Protein AF-A0A7S2M3T9-F1 (afdb_monomer)

Foldseek 3Di:
DLVVLVVLLVQLVDPDLVSNVVSLVVLLVCLVVDPPCVVSLLVSLLSLLVQLVPPDPSSLVSSLSSLLSSCVRPVVSNLVNLVVQCPPPDPSSVVSSVVSVVSD

Nearest PDB structures (foldseek):
  6l4o-assembly1_A  TM=7.349E-01  e=3.959E-02  Homo sapiens
  5dn7-assembly1_A  TM=7.135E-01  e=2.391E-01  Mus musculus
  4qmi-assembly2_B  TM=6.252E-01  e=9.227E-02  Homo sapiens
  2of3-assembly1_A  TM=6.158E-01  e=1.741E-01  Caenorhabditis elegans
  7pe7-assembly1_A  TM=6.455E-01  e=1.444E+00  Homo sapiens

Organism: NCBI:txid1333877

Radius of gyration: 12.57 Å; Cα contacts (8 Å, |Δi|>4): 119; chains: 1; bounding box: 29×21×35 Å

Structure (mmCIF, N/CA/C/O backbone):
data_AF-A0A7S2M3T9-F1
#
_entry.id   AF-A0A7S2M3T9-F1
#
loop_
_atom_site.group_PDB
_atom_site.id
_atom_site.type_symbol
_atom_site.label_atom_id
_atom_site.label_alt_id
_atom_site.label_comp_id
_atom_site.label_asym_id
_atom_site.label_entity_id
_atom_site.label_seq_id
_atom_site.pdbx_PDB_ins_code
_atom_site.Cartn_x
_atom_site.Cartn_y
_atom_site.Cartn_z
_atom_site.occupancy
_atom_site.B_iso_or_equiv
_atom_site.auth_seq_id
_atom_site.auth_comp_id
_atom_site.auth_asym_id
_atom_site.auth_atom_id
_atom_site.pdbx_PDB_model_num
ATOM 1 N N . HIS A 1 1 ? -1.078 -2.756 20.050 1.00 52.94 1 HIS A N 1
ATOM 2 C CA . HIS A 1 1 ? -0.481 -1.929 18.992 1.00 52.94 1 HIS A CA 1
ATOM 3 C C . HIS A 1 1 ? -0.200 -2.803 17.761 1.00 52.94 1 HIS A C 1
ATOM 5 O O . HIS A 1 1 ? -1.032 -2.774 16.863 1.00 52.94 1 HIS A O 1
ATOM 11 N N . SER A 1 2 ? 0.733 -3.765 17.799 1.00 59.44 2 SER A N 1
ATOM 12 C CA . SER A 1 2 ? 0.948 -4.740 16.695 1.00 59.44 2 SER A CA 1
ATOM 13 C C . SER A 1 2 ? -0.300 -5.487 16.160 1.00 59.44 2 SER A C 1
ATOM 15 O O . SER A 1 2 ? -0.490 -5.569 14.948 1.00 59.44 2 SER A O 1
ATOM 17 N N . ALA A 1 3 ? -1.201 -5.973 17.026 1.00 68.56 3 ALA A N 1
ATOM 18 C CA . ALA A 1 3 ? -2.421 -6.664 16.578 1.00 68.56 3 ALA A CA 1
ATOM 19 C C . ALA A 1 3 ? -3.402 -5.747 15.817 1.00 68.56 3 ALA A C 1
ATOM 21 O O . ALA A 1 3 ? -4.108 -6.200 14.920 1.00 68.56 3 ALA A O 1
ATOM 22 N N . SER A 1 4 ? -3.433 -4.455 16.156 1.00 75.69 4 SER A N 1
ATOM 23 C CA . SER A 1 4 ? -4.328 -3.478 15.530 1.00 75.69 4 SER A CA 1
ATOM 24 C C . SER A 1 4 ? -3.885 -3.172 14.103 1.00 75.69 4 SER A C 1
ATOM 26 O O . SER A 1 4 ? -4.707 -3.196 13.195 1.00 75.69 4 SER A O 1
ATOM 28 N N . VAL A 1 5 ? -2.582 -2.960 13.893 1.00 77.25 5 VAL A N 1
ATOM 29 C CA . VAL A 1 5 ? -2.022 -2.719 12.557 1.00 77.25 5 VAL A CA 1
ATOM 30 C C . VAL A 1 5 ? -2.233 -3.929 11.653 1.00 77.25 5 VAL A C 1
ATOM 32 O O . VAL A 1 5 ? -2.674 -3.755 10.526 1.00 77.25 5 VAL A O 1
ATOM 35 N N . SER A 1 6 ? -2.028 -5.147 12.164 1.00 80.25 6 SER A N 1
ATOM 36 C CA . SER A 1 6 ? -2.246 -6.377 11.390 1.00 80.25 6 SER A CA 1
ATOM 37 C C . SER A 1 6 ? -3.700 -6.551 10.927 1.00 80.25 6 SER A C 1
ATOM 39 O O . SER A 1 6 ? -3.936 -6.904 9.771 1.00 80.25 6 SER A O 1
ATOM 41 N N . LEU A 1 7 ? -4.679 -6.261 11.793 1.00 84.19 7 LEU A N 1
ATOM 42 C CA . LEU A 1 7 ? -6.099 -6.299 11.423 1.00 84.19 7 LEU A CA 1
ATOM 43 C C . LEU A 1 7 ? -6.449 -5.229 10.386 1.00 84.19 7 LEU A C 1
ATOM 45 O O . LEU A 1 7 ? -7.203 -5.496 9.454 1.00 84.19 7 LEU A O 1
ATOM 49 N N . ILE A 1 8 ? -5.886 -4.030 10.531 1.00 86.25 8 ILE A N 1
ATOM 50 C CA . ILE A 1 8 ? -6.114 -2.940 9.584 1.00 86.25 8 ILE A CA 1
ATOM 51 C C . ILE A 1 8 ? -5.504 -3.280 8.221 1.00 86.25 8 ILE A C 1
ATOM 53 O O . ILE A 1 8 ? -6.175 -3.115 7.208 1.00 86.25 8 ILE A O 1
ATOM 57 N N . THR A 1 9 ? -4.281 -3.815 8.177 1.00 84.62 9 THR A N 1
ATOM 58 C CA . THR A 1 9 ? -3.655 -4.231 6.915 1.00 84.62 9 THR A CA 1
ATOM 59 C C . THR A 1 9 ? -4.415 -5.367 6.239 1.00 84.62 9 THR A C 1
ATOM 61 O O . THR A 1 9 ? -4.545 -5.345 5.022 1.00 84.62 9 THR A O 1
ATOM 64 N N . ALA A 1 10 ? -4.987 -6.307 7.002 1.00 88.06 10 ALA A N 1
ATOM 65 C CA . ALA A 1 10 ? -5.844 -7.354 6.439 1.00 88.06 10 ALA A CA 1
ATOM 66 C C . ALA A 1 10 ? -7.111 -6.772 5.784 1.00 88.06 10 ALA A C 1
ATOM 68 O O . ALA A 1 10 ? -7.559 -7.257 4.750 1.00 88.06 10 ALA A O 1
ATOM 69 N N . GLY A 1 11 ? -7.652 -5.682 6.339 1.00 90.25 11 GLY A N 1
ATOM 70 C CA . GLY A 1 11 ? -8.784 -4.968 5.749 1.00 90.25 11 GLY A CA 1
ATOM 71 C C . GLY A 1 11 ? -8.489 -4.334 4.385 1.00 90.25 11 GLY A C 1
ATOM 72 O O . GLY A 1 11 ? -9.429 -4.049 3.651 1.00 90.25 11 GLY A O 1
ATOM 73 N N . LEU A 1 12 ? -7.219 -4.132 4.008 1.00 88.62 12 LEU A N 1
ATOM 74 C CA . LEU A 1 12 ? -6.843 -3.595 2.690 1.00 88.62 12 LEU A CA 1
ATOM 75 C C . LEU A 1 12 ? -7.018 -4.614 1.554 1.00 88.62 12 LEU A C 1
ATOM 77 O O . LEU A 1 12 ? -7.123 -4.212 0.397 1.00 88.62 12 LEU A O 1
ATOM 81 N N . GLU A 1 13 ? -7.077 -5.904 1.880 1.00 89.31 13 GLU A N 1
ATOM 82 C CA . GLU A 1 13 ? -7.326 -7.004 0.938 1.00 89.31 13 GLU A CA 1
ATOM 83 C C . GLU A 1 13 ? -8.780 -7.495 0.986 1.00 89.31 13 GLU A C 1
ATOM 85 O O . GLU A 1 13 ? -9.143 -8.440 0.287 1.00 89.31 13 GLU A O 1
ATOM 90 N N . ASP A 1 14 ? -9.631 -6.866 1.803 1.00 91.56 14 ASP A N 1
ATOM 91 C CA . ASP A 1 14 ? -11.024 -7.278 1.943 1.00 91.56 14 ASP A CA 1
ATOM 92 C C . ASP A 1 14 ? -11.767 -7.142 0.599 1.00 91.56 14 ASP A C 1
ATOM 94 O O . ASP A 1 14 ? -11.585 -6.139 -0.108 1.00 91.56 14 ASP A O 1
ATOM 98 N N . PRO A 1 15 ? -12.615 -8.115 0.213 1.00 87.0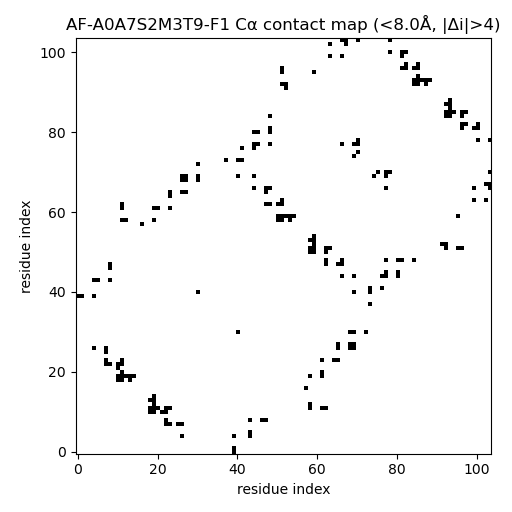6 15 PRO A N 1
ATOM 99 C CA . PRO A 1 15 ? -13.393 -8.028 -1.021 1.00 87.06 15 PRO A CA 1
ATOM 100 C C . PRO A 1 15 ? -14.320 -6.801 -1.054 1.00 87.06 15 PRO A C 1
ATOM 102 O O . PRO A 1 15 ? -14.575 -6.248 -2.132 1.00 87.06 15 PRO A O 1
ATOM 105 N N . ASP A 1 16 ? -14.791 -6.324 0.100 1.00 90.50 16 ASP A N 1
ATOM 106 C CA . ASP A 1 16 ? -15.620 -5.130 0.209 1.00 90.50 16 ASP A CA 1
ATOM 107 C C . ASP A 1 16 ? -14.772 -3.846 0.125 1.00 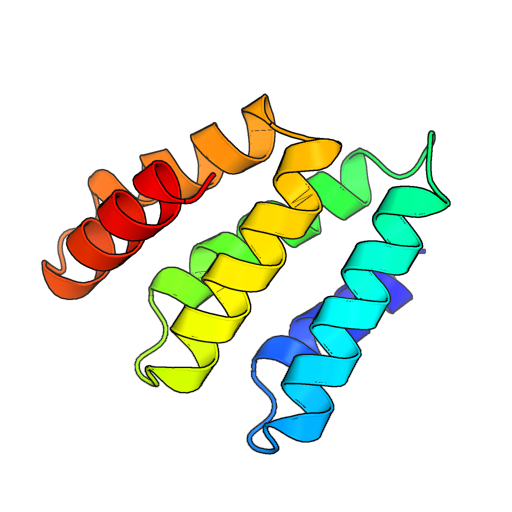90.50 16 ASP A C 1
ATOM 109 O O . ASP A 1 16 ? -13.931 -3.531 0.970 1.00 90.50 16 ASP A O 1
ATOM 113 N N . ALA A 1 17 ? -15.044 -3.036 -0.901 1.00 86.31 17 ALA A N 1
ATOM 114 C CA . ALA A 1 17 ? -14.372 -1.758 -1.119 1.00 86.31 17 ALA A CA 1
ATOM 115 C C . ALA A 1 17 ? -14.563 -0.754 0.033 1.00 86.31 17 ALA A C 1
ATOM 117 O O . ALA A 1 17 ? -13.710 0.118 0.234 1.00 86.31 17 ALA A O 1
ATOM 118 N N . LEU A 1 18 ? -15.665 -0.848 0.783 1.00 90.62 18 LEU A N 1
ATOM 119 C CA . LEU A 1 18 ? -15.904 -0.028 1.969 1.00 90.62 18 LEU A CA 1
ATOM 120 C C . LEU A 1 18 ? -14.991 -0.441 3.121 1.00 90.62 18 LEU A C 1
ATOM 122 O O . LEU A 1 18 ? -14.469 0.440 3.804 1.00 90.62 18 LEU A O 1
ATOM 126 N N . VAL A 1 19 ? -14.749 -1.743 3.300 1.00 92.62 19 VAL A N 1
ATOM 127 C CA . VAL A 1 19 ? -13.812 -2.249 4.314 1.00 92.62 19 VAL A CA 1
ATOM 128 C C . VAL A 1 19 ? -12.392 -1.813 3.972 1.00 92.62 19 VAL A C 1
ATOM 130 O O . VAL A 1 19 ? -11.713 -1.242 4.828 1.00 92.62 19 VAL A O 1
ATOM 133 N N . ARG A 1 20 ? -11.992 -1.926 2.698 1.00 89.75 20 ARG A N 1
ATOM 134 C CA . ARG A 1 20 ? -10.699 -1.403 2.228 1.00 89.75 20 ARG A CA 1
ATOM 135 C C . ARG A 1 20 ? -10.535 0.085 2.514 1.00 89.75 20 ARG A C 1
ATOM 137 O O . ARG A 1 20 ? -9.520 0.508 3.060 1.00 89.75 20 ARG A O 1
ATOM 144 N N . ARG A 1 21 ? -11.549 0.898 2.204 1.00 86.44 21 ARG A N 1
ATOM 145 C CA . ARG A 1 21 ? -11.532 2.339 2.515 1.00 86.44 21 ARG A CA 1
ATOM 146 C C . ARG A 1 21 ? -11.443 2.618 4.014 1.00 86.44 21 ARG A C 1
ATOM 148 O O . ARG A 1 21 ? -10.688 3.503 4.411 1.00 86.44 21 ARG A O 1
ATOM 155 N N . ALA A 1 22 ? -12.189 1.881 4.833 1.00 90.69 22 ALA A N 1
ATOM 156 C CA . ALA A 1 22 ? -12.143 2.029 6.284 1.00 90.69 22 ALA A CA 1
ATOM 157 C C . ALA A 1 22 ? -10.747 1.704 6.837 1.00 90.69 22 ALA A C 1
ATOM 159 O O . ALA A 1 22 ? -10.252 2.430 7.700 1.00 90.69 22 ALA A O 1
ATOM 160 N N . ALA A 1 23 ? -10.082 0.681 6.292 1.00 90.69 23 ALA A N 1
ATOM 161 C CA . ALA A 1 23 ? -8.705 0.348 6.634 1.00 90.69 23 ALA A CA 1
ATOM 162 C C . ALA A 1 23 ? -7.727 1.490 6.297 1.00 90.69 23 ALA A C 1
ATOM 164 O O . ALA A 1 23 ? -6.942 1.882 7.159 1.00 90.69 23 ALA A O 1
ATOM 165 N N . VAL A 1 24 ? -7.830 2.105 5.109 1.00 88.38 24 VAL A N 1
ATOM 166 C CA . VAL A 1 24 ? -7.017 3.288 4.738 1.00 88.38 24 VAL A CA 1
ATOM 167 C C . VAL A 1 24 ? -7.202 4.421 5.748 1.00 88.38 24 VAL A C 1
ATOM 169 O O . VAL A 1 24 ? -6.228 4.996 6.235 1.00 88.38 24 VAL A O 1
ATOM 172 N N . THR A 1 25 ? -8.454 4.741 6.094 1.00 88.56 25 THR A N 1
ATOM 173 C CA . THR A 1 25 ? -8.760 5.796 7.073 1.00 88.56 25 THR A CA 1
ATOM 174 C C . THR A 1 25 ? -8.188 5.471 8.454 1.00 88.56 25 THR A C 1
ATOM 176 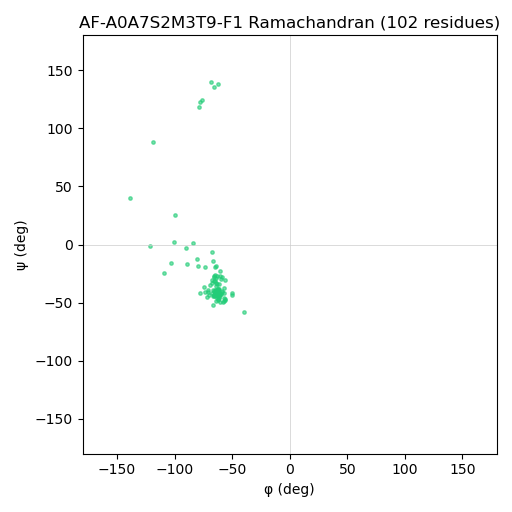O O . THR A 1 25 ? -7.650 6.357 9.116 1.00 88.56 25 THR A O 1
ATOM 179 N N . ALA A 1 26 ? -8.249 4.208 8.883 1.00 88.81 26 ALA A N 1
ATOM 180 C CA . ALA A 1 26 ? -7.666 3.782 10.151 1.00 88.81 26 ALA A CA 1
ATOM 181 C C . ALA A 1 26 ? -6.134 3.943 10.169 1.00 88.81 26 ALA A C 1
ATOM 183 O O . ALA A 1 26 ? -5.596 4.422 11.167 1.00 88.81 26 ALA A O 1
ATOM 184 N N . ILE A 1 27 ? -5.439 3.625 9.068 1.00 85.38 27 ILE A N 1
ATOM 185 C CA . ILE A 1 27 ? -3.990 3.872 8.933 1.00 85.38 27 ILE A CA 1
ATOM 186 C C . ILE A 1 27 ? -3.687 5.370 9.012 1.00 85.38 27 ILE A C 1
ATOM 188 O O . ILE A 1 27 ? -2.805 5.768 9.768 1.00 85.38 27 ILE A O 1
ATOM 192 N N . ALA A 1 28 ? -4.429 6.210 8.287 1.00 83.56 28 ALA A N 1
ATOM 193 C CA . ALA A 1 28 ? -4.221 7.659 8.307 1.00 83.56 28 ALA A CA 1
ATOM 194 C C . ALA A 1 28 ? -4.380 8.255 9.720 1.00 83.56 28 ALA A C 1
ATOM 196 O O . ALA A 1 28 ? -3.568 9.079 10.143 1.00 83.56 28 ALA A O 1
ATOM 197 N N . ASN A 1 29 ? -5.377 7.791 10.478 1.00 84.88 29 ASN A N 1
ATOM 198 C CA . ASN A 1 29 ? -5.577 8.211 11.866 1.00 84.88 29 ASN A CA 1
ATOM 199 C C . ASN A 1 29 ? -4.427 7.751 12.772 1.00 84.88 29 ASN A C 1
ATOM 201 O O . ASN A 1 29 ? -3.917 8.544 13.561 1.00 84.88 29 ASN A O 1
ATOM 205 N N . LEU A 1 30 ? -3.966 6.504 12.620 1.00 80.69 30 LEU A N 1
ATOM 206 C CA . LEU A 1 30 ? -2.819 5.994 13.377 1.00 80.69 30 LEU A CA 1
ATOM 207 C C . LEU A 1 30 ? -1.557 6.818 13.120 1.00 80.69 30 LEU A C 1
ATOM 209 O O . LEU A 1 30 ? -0.842 7.137 14.067 1.00 80.69 30 LEU A O 1
ATOM 213 N N . VAL A 1 31 ? -1.303 7.189 11.864 1.00 76.25 31 VAL A N 1
ATOM 214 C CA . VAL A 1 31 ? -0.173 8.048 11.484 1.00 76.25 31 VAL A CA 1
ATOM 215 C C . VAL A 1 31 ? -0.274 9.423 12.152 1.00 76.25 31 VAL A C 1
ATOM 217 O O . VAL A 1 31 ? 0.720 9.917 12.680 1.00 76.25 31 VAL A O 1
ATOM 220 N N . GLY A 1 32 ? -1.470 10.021 12.181 1.00 71.12 32 GLY A N 1
ATOM 221 C CA . GLY A 1 32 ? -1.707 11.325 12.808 1.00 71.12 32 GLY A CA 1
ATOM 222 C C . GLY A 1 32 ? -1.562 11.329 14.335 1.00 71.12 32 GLY A C 1
ATOM 223 O O . GLY A 1 32 ? -1.159 12.340 14.907 1.00 71.12 32 GLY A O 1
ATOM 224 N N . GLU A 1 33 ? -1.858 10.210 15.000 1.00 70.31 33 GLU A N 1
ATOM 225 C CA . GLU A 1 33 ? -1.809 10.101 16.466 1.00 70.31 33 GLU A CA 1
ATOM 226 C C . GLU A 1 33 ? -0.434 9.672 17.014 1.00 70.31 33 GLU A C 1
ATOM 228 O O . GLU A 1 33 ? -0.152 9.854 18.201 1.00 70.31 33 GLU A O 1
ATOM 233 N N . SER A 1 34 ? 0.450 9.116 16.179 1.00 57.06 34 SER A N 1
ATOM 234 C CA . SER A 1 34 ? 1.544 8.271 16.673 1.00 57.06 34 SER A CA 1
ATOM 235 C C . SER A 1 34 ? 2.946 8.793 16.367 1.00 57.06 34 SER A C 1
ATOM 237 O O . SER A 1 34 ? 3.613 8.328 15.448 1.00 57.06 34 SER A O 1
ATOM 239 N N . GLY A 1 35 ? 3.488 9.635 17.250 1.00 58.28 35 GLY A N 1
ATOM 240 C CA . GLY A 1 35 ? 4.931 9.932 17.281 1.00 58.28 35 GLY A CA 1
ATOM 241 C C . GLY A 1 35 ? 5.827 8.749 17.714 1.00 58.28 35 GLY A C 1
ATOM 242 O O . GLY A 1 35 ? 7.049 8.863 17.668 1.00 58.28 35 GLY A O 1
ATOM 243 N N . GLY A 1 36 ? 5.246 7.617 18.147 1.00 60.44 36 GLY A N 1
ATOM 244 C CA . GLY A 1 36 ? 5.961 6.482 18.757 1.00 60.44 36 GLY A CA 1
ATOM 245 C C . GLY A 1 36 ? 5.824 5.119 18.060 1.00 60.44 36 GLY A C 1
ATOM 246 O O . GLY A 1 36 ? 6.442 4.161 18.515 1.00 60.44 36 GLY A O 1
ATOM 247 N N . LEU A 1 37 ? 5.057 4.999 16.969 1.00 70.50 37 LEU A N 1
ATOM 248 C CA . LEU A 1 37 ? 4.769 3.707 16.313 1.00 70.50 37 LEU A CA 1
ATOM 249 C C . LEU A 1 37 ? 5.631 3.427 15.068 1.00 70.50 37 LEU A C 1
ATOM 251 O O . LEU A 1 37 ? 5.232 2.652 14.204 1.00 70.50 37 LEU A O 1
ATOM 255 N N . ARG A 1 38 ? 6.835 4.009 14.972 1.00 74.56 38 ARG A N 1
ATOM 256 C CA . ARG A 1 38 ? 7.719 3.883 13.791 1.00 74.56 38 ARG A CA 1
ATOM 257 C C . ARG A 1 38 ? 7.935 2.434 13.337 1.00 74.56 38 ARG A C 1
ATOM 259 O O . ARG A 1 38 ? 7.907 2.157 12.146 1.00 74.56 38 ARG A O 1
ATOM 266 N N . GLN A 1 39 ? 8.120 1.504 14.274 1.00 76.19 39 GLN A N 1
ATOM 267 C CA . GLN A 1 39 ? 8.303 0.084 13.947 1.00 76.19 39 GLN A CA 1
ATOM 268 C C . GLN A 1 39 ? 7.045 -0.555 13.347 1.00 76.19 39 GLN A C 1
ATOM 270 O O . GLN A 1 39 ? 7.140 -1.350 12.416 1.00 76.19 39 GLN A O 1
ATOM 275 N N . GLU A 1 40 ? 5.867 -0.200 13.857 1.00 78.19 40 GLU A N 1
ATOM 276 C CA . GLU A 1 40 ? 4.600 -0.749 13.369 1.00 78.19 40 GLU A CA 1
ATOM 277 C C . GLU A 1 40 ? 4.221 -0.144 12.015 1.00 78.19 40 GLU A C 1
ATOM 279 O O . GLU A 1 40 ? 3.737 -0.855 11.139 1.00 78.19 40 GLU A O 1
ATOM 284 N N . LEU A 1 41 ? 4.516 1.142 11.812 1.00 79.19 41 LEU A N 1
ATOM 285 C CA . LEU A 1 41 ? 4.326 1.835 10.538 1.00 79.19 41 LEU A CA 1
ATOM 286 C C . LEU A 1 41 ? 5.308 1.352 9.466 1.00 79.19 41 LEU A C 1
ATOM 288 O O . LEU A 1 41 ? 4.921 1.217 8.308 1.00 79.19 41 LEU A O 1
ATOM 292 N N . SER A 1 42 ? 6.542 1.007 9.843 1.00 83.19 42 SER A N 1
ATOM 293 C CA . SER A 1 42 ? 7.496 0.361 8.936 1.00 83.19 42 SER A CA 1
ATOM 294 C C . SER A 1 42 ? 6.994 -1.018 8.492 1.00 83.19 42 SER A C 1
ATOM 296 O O . SER A 1 42 ? 6.991 -1.310 7.298 1.00 83.19 42 SER A O 1
ATOM 298 N N . ALA A 1 43 ? 6.477 -1.834 9.419 1.00 83.75 43 ALA A N 1
ATOM 299 C CA . ALA A 1 43 ? 5.870 -3.118 9.068 1.00 83.75 43 ALA A CA 1
ATOM 300 C C . ALA A 1 43 ? 4.627 -2.946 8.176 1.00 83.75 43 ALA A C 1
ATOM 302 O O . ALA A 1 43 ? 4.478 -3.662 7.188 1.00 83.75 43 ALA A O 1
ATOM 303 N N . ALA A 1 44 ? 3.763 -1.973 8.484 1.00 85.31 44 ALA A N 1
ATOM 304 C CA . ALA A 1 44 ? 2.608 -1.648 7.650 1.00 85.31 44 ALA A CA 1
ATOM 305 C C . ALA A 1 44 ? 3.034 -1.221 6.240 1.00 85.31 44 ALA A C 1
ATOM 307 O O . ALA A 1 44 ? 2.457 -1.687 5.266 1.00 85.31 44 ALA A O 1
ATOM 308 N N . THR A 1 45 ? 4.070 -0.388 6.125 1.00 90.44 45 THR A N 1
ATOM 309 C CA . THR A 1 45 ? 4.605 0.089 4.843 1.00 90.44 45 THR A CA 1
ATOM 310 C C . THR A 1 45 ? 5.017 -1.065 3.936 1.00 90.44 45 THR A C 1
ATOM 312 O O . THR A 1 45 ? 4.625 -1.079 2.773 1.00 90.44 45 THR A O 1
ATOM 315 N N . GLU A 1 46 ? 5.740 -2.060 4.454 1.00 90.50 46 GLU A N 1
ATOM 316 C CA . GLU A 1 46 ? 6.133 -3.229 3.654 1.00 90.50 46 GLU A CA 1
ATOM 317 C C . GLU A 1 46 ? 4.931 -4.066 3.209 1.00 90.50 46 GLU A C 1
ATOM 319 O O . GLU A 1 46 ? 4.862 -4.469 2.046 1.00 90.50 46 GLU A O 1
ATOM 324 N N . VAL A 1 47 ? 3.956 -4.286 4.100 1.00 89.75 47 VAL A N 1
ATOM 325 C CA . VAL A 1 47 ? 2.725 -5.016 3.754 1.00 89.75 47 VAL A CA 1
ATOM 326 C C . VAL A 1 47 ? 1.970 -4.285 2.646 1.00 89.75 47 VAL A C 1
ATOM 328 O O . VAL A 1 47 ? 1.642 -4.883 1.625 1.00 89.75 47 VAL A O 1
ATOM 331 N N . VAL A 1 48 ? 1.759 -2.977 2.803 1.00 91.38 48 VAL A N 1
ATOM 332 C CA . VAL A 1 48 ? 1.056 -2.144 1.821 1.00 91.38 48 VAL A CA 1
ATOM 333 C C . VAL A 1 48 ? 1.832 -2.069 0.500 1.00 91.38 48 VAL A C 1
ATOM 335 O O . VAL A 1 48 ? 1.230 -2.148 -0.566 1.00 91.38 48 VAL A O 1
ATOM 338 N N . ALA A 1 49 ? 3.162 -1.970 0.531 1.00 92.25 49 ALA A N 1
ATOM 339 C CA . ALA A 1 49 ? 3.982 -2.004 -0.679 1.00 92.25 49 ALA A CA 1
ATOM 340 C C . ALA A 1 49 ? 3.900 -3.361 -1.399 1.00 92.25 49 ALA A C 1
ATOM 342 O O . ALA A 1 49 ? 3.981 -3.407 -2.626 1.00 92.25 49 ALA A O 1
ATOM 343 N N . GLY A 1 50 ? 3.705 -4.463 -0.666 1.00 91.00 50 GLY A N 1
ATOM 344 C CA . GLY A 1 50 ? 3.403 -5.779 -1.237 1.00 91.00 50 GLY A CA 1
ATOM 345 C C . GLY A 1 50 ? 2.065 -5.819 -1.984 1.00 91.00 50 GLY A C 1
ATOM 346 O O . GLY A 1 50 ? 1.959 -6.461 -3.024 1.00 91.00 50 GLY A O 1
ATOM 347 N N . LEU A 1 51 ? 1.066 -5.049 -1.541 1.00 91.12 51 LEU A N 1
ATOM 348 C CA . LEU A 1 51 ? -0.238 -4.966 -2.214 1.00 91.12 51 LEU A CA 1
ATOM 349 C C . LEU A 1 51 ? -0.175 -4.312 -3.602 1.00 91.12 51 LEU A C 1
ATOM 351 O O . LEU A 1 51 ? -1.111 -4.458 -4.387 1.00 91.12 51 LEU A O 1
ATOM 355 N N . LEU A 1 52 ? 0.929 -3.641 -3.955 1.00 91.44 52 LEU A N 1
ATOM 356 C CA . LEU A 1 52 ? 1.176 -3.176 -5.327 1.00 91.44 52 LEU A CA 1
ATOM 357 C C . LEU A 1 52 ? 1.328 -4.339 -6.321 1.00 91.44 52 LEU A C 1
ATOM 359 O O . LEU A 1 52 ? 1.154 -4.139 -7.525 1.00 91.44 52 LEU A O 1
ATOM 363 N N . GLU A 1 53 ? 1.623 -5.538 -5.818 1.00 92.06 53 GLU A N 1
ATOM 364 C CA . GLU A 1 53 ? 1.732 -6.784 -6.582 1.00 92.06 53 GLU A CA 1
ATOM 365 C C . GLU A 1 53 ? 0.398 -7.539 -6.681 1.00 92.06 53 GLU A C 1
ATOM 367 O O . GLU A 1 53 ? 0.306 -8.565 -7.352 1.00 92.06 53 GLU A O 1
ATOM 372 N N . HIS A 1 54 ? -0.661 -7.041 -6.034 1.00 90.94 54 HIS A N 1
ATOM 373 C CA . HIS A 1 54 ? -1.939 -7.737 -5.982 1.00 90.94 54 HIS A CA 1
ATOM 374 C C . HIS A 1 54 ? -2.624 -7.781 -7.361 1.00 90.94 54 HIS A C 1
ATOM 376 O O . HIS A 1 54 ? -2.655 -6.797 -8.109 1.00 90.94 54 HIS A O 1
ATOM 382 N N . ALA A 1 55 ? -3.234 -8.922 -7.693 1.00 87.94 55 ALA A N 1
ATOM 383 C CA . ALA A 1 55 ? -3.880 -9.132 -8.991 1.00 87.94 55 ALA A CA 1
ATOM 384 C C . ALA A 1 55 ? -5.048 -8.153 -9.226 1.00 87.94 55 ALA A C 1
ATOM 386 O O . ALA A 1 55 ? -5.239 -7.628 -10.329 1.00 87.94 55 ALA A O 1
ATOM 387 N N . GLU A 1 56 ? -5.817 -7.864 -8.175 1.00 88.56 56 GLU A N 1
ATOM 388 C CA . GLU A 1 56 ? -6.938 -6.929 -8.245 1.00 88.56 56 GLU A CA 1
ATOM 389 C C . GLU A 1 56 ? -6.487 -5.464 -8.269 1.00 88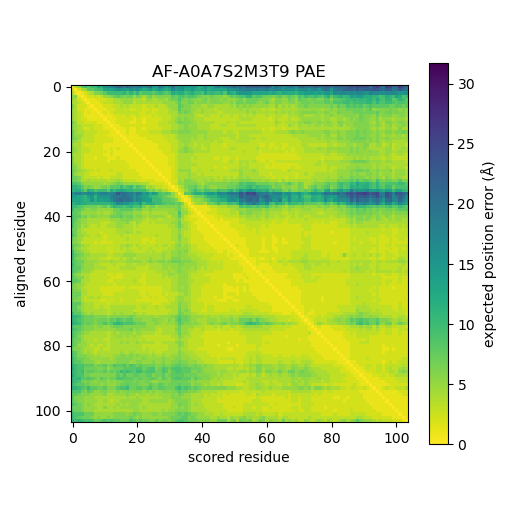.56 56 GLU A C 1
ATOM 391 O O . GLU A 1 56 ? -5.823 -4.978 -7.355 1.00 88.56 56 GLU A O 1
ATOM 396 N N . VAL A 1 57 ? -6.926 -4.728 -9.296 1.00 87.50 57 VAL A N 1
ATOM 397 C CA . VAL A 1 57 ? -6.667 -3.283 -9.450 1.00 87.50 57 VAL A CA 1
ATOM 398 C C . VAL A 1 57 ? -7.165 -2.494 -8.237 1.00 87.50 57 VAL A C 1
ATOM 400 O O . VAL A 1 57 ? -6.453 -1.633 -7.740 1.00 87.50 57 VAL A O 1
ATOM 403 N N . GLY A 1 58 ? -8.349 -2.825 -7.708 1.00 88.25 58 GLY A N 1
ATOM 404 C CA . GLY A 1 58 ? -8.931 -2.101 -6.576 1.00 88.25 58 GLY A CA 1
ATOM 405 C C . GLY A 1 58 ? -8.132 -2.226 -5.275 1.00 88.25 58 GLY A C 1
ATOM 406 O O . GLY A 1 58 ? -8.203 -1.324 -4.443 1.00 88.25 58 GLY A O 1
ATOM 407 N N . VAL A 1 59 ? -7.370 -3.310 -5.101 1.00 89.50 59 VAL A N 1
ATOM 408 C CA . VAL A 1 59 ? -6.438 -3.474 -3.974 1.00 89.50 59 VAL A CA 1
ATOM 409 C C . VAL A 1 59 ? -5.170 -2.658 -4.224 1.00 89.50 59 VAL A C 1
ATOM 411 O O . VAL A 1 59 ? -4.724 -1.940 -3.332 1.00 89.50 59 VAL A O 1
ATOM 414 N N . ARG A 1 60 ? -4.647 -2.662 -5.459 1.00 90.69 60 ARG A N 1
ATOM 415 C CA . ARG A 1 60 ? -3.496 -1.826 -5.846 1.00 90.69 60 ARG A CA 1
ATOM 416 C C . ARG A 1 60 ? -3.773 -0.330 -5.681 1.00 90.69 60 ARG A C 1
ATOM 418 O O . ARG A 1 60 ? -2.929 0.382 -5.149 1.00 90.69 60 ARG A O 1
ATOM 425 N N . ASP A 1 61 ? -4.954 0.144 -6.069 1.00 90.00 61 ASP A N 1
ATOM 426 C CA . ASP A 1 61 ? -5.341 1.556 -5.917 1.00 90.00 61 ASP A CA 1
ATOM 427 C C . ASP A 1 61 ? -5.405 1.968 -4.439 1.00 90.00 61 ASP A C 1
ATOM 429 O O . ASP A 1 61 ? -4.921 3.031 -4.046 1.00 90.00 61 ASP A O 1
ATOM 433 N N . VAL A 1 62 ? -5.971 1.098 -3.599 1.00 91.19 62 VAL A N 1
ATOM 434 C CA . VAL A 1 62 ? -6.022 1.286 -2.144 1.00 91.19 62 VAL A CA 1
ATOM 435 C C . VAL A 1 62 ? -4.617 1.277 -1.539 1.00 91.19 62 VAL A C 1
ATOM 437 O O . VAL A 1 62 ? -4.330 2.085 -0.652 1.00 91.19 62 VAL A O 1
ATOM 440 N N . ALA A 1 63 ? -3.728 0.416 -2.032 1.00 91.62 63 ALA A N 1
ATOM 441 C CA . ALA A 1 63 ? -2.338 0.364 -1.603 1.00 91.62 63 ALA A CA 1
ATOM 442 C C . ALA A 1 63 ? -1.606 1.676 -1.905 1.00 91.62 63 ALA A C 1
ATOM 444 O O . ALA A 1 63 ? -0.995 2.251 -1.006 1.00 91.62 63 ALA A O 1
ATOM 445 N N . VAL A 1 64 ? -1.740 2.204 -3.126 1.00 92.25 64 VAL A N 1
ATOM 446 C CA . VAL A 1 64 ? -1.171 3.508 -3.507 1.00 92.25 64 VAL A CA 1
ATOM 447 C C . VAL A 1 64 ? -1.701 4.618 -2.601 1.00 92.25 64 VAL A C 1
ATOM 449 O O . VAL A 1 64 ? -0.908 5.355 -2.020 1.00 92.25 64 VAL A O 1
ATOM 452 N N . ALA A 1 65 ? -3.021 4.692 -2.398 1.00 91.38 65 ALA A N 1
ATOM 453 C CA . ALA A 1 65 ? -3.623 5.694 -1.516 1.00 91.38 65 ALA A CA 1
ATOM 454 C C . ALA A 1 65 ? -3.094 5.598 -0.072 1.00 91.38 65 ALA A C 1
ATOM 456 O O . ALA A 1 65 ? -2.819 6.614 0.567 1.00 91.38 65 ALA A O 1
ATOM 457 N N . THR A 1 66 ? -2.913 4.376 0.430 1.00 90.88 66 THR A N 1
ATOM 458 C CA . THR A 1 66 ? -2.372 4.131 1.773 1.00 90.88 66 THR A CA 1
ATOM 459 C C . THR A 1 66 ? -0.907 4.556 1.879 1.00 90.88 66 THR A C 1
ATOM 461 O O . THR A 1 66 ? -0.527 5.181 2.870 1.00 90.88 66 THR A O 1
ATOM 464 N N . LEU A 1 67 ? -0.086 4.268 0.864 1.00 91.81 67 LEU A N 1
ATOM 465 C CA . LEU A 1 67 ? 1.321 4.684 0.825 1.00 91.81 67 LEU A CA 1
ATOM 466 C C . LEU A 1 67 ? 1.447 6.210 0.819 1.00 91.81 67 LEU A C 1
ATOM 468 O O . LEU A 1 67 ? 2.286 6.734 1.547 1.00 91.81 67 LEU A O 1
ATOM 472 N N . THR A 1 68 ? 0.579 6.929 0.100 1.00 90.69 68 THR A N 1
ATOM 473 C CA . THR A 1 68 ? 0.536 8.402 0.143 1.00 90.69 68 THR A CA 1
ATOM 474 C C . THR A 1 68 ? 0.212 8.924 1.546 1.00 90.69 68 THR A C 1
ATOM 476 O O . THR A 1 68 ? 0.808 9.903 1.990 1.00 90.69 68 THR A O 1
ATOM 479 N N . CYS A 1 69 ? -0.678 8.262 2.297 1.00 87.75 69 CYS A N 1
ATOM 480 C CA . CYS A 1 69 ? -0.926 8.621 3.700 1.00 87.75 69 CYS A CA 1
ATOM 481 C C . CYS A 1 69 ? 0.299 8.366 4.593 1.00 87.75 69 CYS A C 1
ATOM 483 O O . CYS A 1 69 ? 0.630 9.200 5.434 1.00 87.75 69 CYS A O 1
ATOM 485 N N . LEU A 1 70 ? 0.973 7.227 4.414 1.00 86.38 70 LEU A N 1
ATOM 486 C CA . LEU A 1 70 ? 2.162 6.857 5.190 1.00 86.38 70 LEU A CA 1
ATOM 487 C C . LEU A 1 70 ? 3.362 7.765 4.883 1.00 86.38 70 LEU A C 1
ATOM 489 O O . LEU A 1 70 ? 4.151 8.064 5.781 1.00 86.38 70 LEU A O 1
ATOM 493 N N . PHE A 1 71 ? 3.477 8.244 3.643 1.00 88.19 71 PHE A N 1
ATOM 494 C CA . PHE A 1 71 ? 4.571 9.097 3.175 1.00 88.19 71 PHE A CA 1
ATOM 495 C C . PHE A 1 71 ? 4.721 10.376 3.999 1.00 88.19 71 PHE A C 1
ATOM 497 O O . PHE A 1 71 ? 5.838 10.764 4.329 1.00 88.19 71 PHE A O 1
ATOM 504 N N . VAL A 1 72 ? 3.599 10.969 4.425 1.00 82.38 72 VAL A N 1
ATOM 505 C CA . VAL A 1 72 ? 3.574 12.194 5.243 1.00 82.38 72 VAL A CA 1
ATOM 506 C C . VAL A 1 72 ? 4.373 12.045 6.545 1.00 82.38 72 VAL A C 1
ATOM 508 O O . VAL A 1 72 ? 4.931 13.024 7.037 1.00 82.38 72 VAL A O 1
ATOM 511 N N . ALA A 1 73 ? 4.454 10.834 7.103 1.00 80.06 73 ALA A N 1
ATOM 512 C CA . ALA A 1 73 ? 5.181 10.570 8.345 1.00 80.06 73 ALA A CA 1
ATOM 513 C C . ALA A 1 73 ? 6.474 9.757 8.158 1.00 80.06 73 ALA A C 1
ATOM 515 O O . ALA A 1 73 ? 7.376 9.849 8.995 1.00 80.06 73 ALA A O 1
ATOM 516 N N . HIS A 1 74 ? 6.573 8.964 7.087 1.00 82.00 74 HIS A N 1
ATOM 517 C CA . HIS A 1 74 ? 7.605 7.937 6.904 1.00 82.00 74 HIS A CA 1
ATOM 518 C C . HIS A 1 74 ? 8.170 7.889 5.472 1.00 82.00 74 HIS A C 1
ATOM 520 O O . HIS A 1 74 ? 8.443 6.813 4.945 1.00 82.00 74 HIS A O 1
ATOM 526 N N . GLU A 1 75 ? 8.388 9.054 4.850 1.00 88.25 75 GLU A N 1
ATOM 527 C CA . GLU A 1 75 ? 8.884 9.209 3.468 1.00 88.25 75 GLU A CA 1
ATOM 528 C C . GLU A 1 75 ? 9.986 8.209 3.080 1.00 88.25 75 GLU A C 1
ATOM 530 O O . GLU A 1 75 ? 9.812 7.437 2.141 1.00 88.25 75 GLU A O 1
ATOM 535 N N . ALA A 1 76 ? 11.107 8.177 3.809 1.00 89.56 76 ALA A N 1
ATOM 536 C CA . ALA A 1 76 ? 12.261 7.363 3.422 1.00 89.56 76 ALA A CA 1
ATOM 537 C C . ALA A 1 76 ? 11.951 5.855 3.387 1.00 89.56 76 ALA A C 1
ATOM 539 O O . ALA A 1 76 ? 12.432 5.141 2.508 1.00 89.56 76 ALA A O 1
ATOM 540 N N . GLU A 1 77 ? 11.143 5.375 4.334 1.00 89.56 77 GLU A N 1
ATOM 541 C CA . GLU A 1 77 ? 10.749 3.967 4.435 1.00 89.56 77 GLU A CA 1
ATOM 542 C C . GLU A 1 77 ? 9.736 3.615 3.332 1.00 89.56 77 GLU A C 1
ATOM 544 O O . GLU A 1 77 ? 9.878 2.584 2.675 1.00 89.56 77 GLU A O 1
ATOM 549 N N . VAL A 1 78 ? 8.780 4.509 3.052 1.00 91.75 78 VAL A N 1
ATOM 550 C CA . VAL A 1 78 ? 7.797 4.344 1.967 1.00 91.75 78 VAL A CA 1
ATOM 551 C C . VAL A 1 78 ? 8.479 4.324 0.601 1.00 91.75 78 VAL A C 1
ATOM 553 O O . VAL A 1 78 ? 8.249 3.409 -0.190 1.00 91.75 78 VAL A O 1
ATOM 556 N N . VAL A 1 79 ? 9.365 5.283 0.323 1.00 93.69 79 VAL A N 1
ATOM 557 C CA . VAL A 1 79 ? 10.093 5.346 -0.953 1.00 93.69 79 VAL A CA 1
ATOM 558 C C . VAL A 1 79 ? 10.961 4.107 -1.141 1.00 93.69 79 VAL A C 1
ATOM 560 O O . VAL A 1 79 ? 10.963 3.540 -2.231 1.00 93.69 79 VAL A O 1
ATOM 563 N N . ALA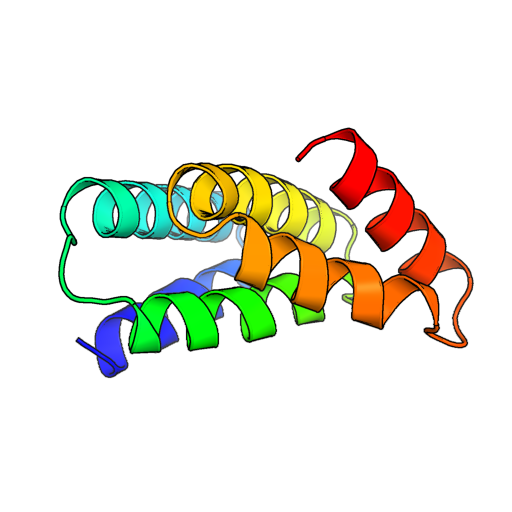 A 1 80 ? 11.662 3.648 -0.100 1.00 93.38 80 ALA A N 1
ATOM 564 C CA . ALA A 1 80 ? 12.485 2.443 -0.181 1.00 93.38 80 ALA A CA 1
ATOM 565 C C . ALA A 1 80 ? 11.650 1.192 -0.504 1.00 93.38 80 ALA A C 1
ATOM 567 O O . ALA A 1 80 ? 12.014 0.434 -1.409 1.00 93.38 80 ALA A O 1
ATOM 568 N N . ALA A 1 81 ? 10.516 1.009 0.178 1.00 92.75 81 ALA A N 1
ATOM 569 C CA . ALA A 1 81 ? 9.634 -0.137 -0.030 1.00 92.75 81 ALA A CA 1
ATOM 570 C C . ALA A 1 81 ? 9.049 -0.160 -1.454 1.00 92.75 81 ALA A C 1
ATOM 572 O O . ALA A 1 81 ? 9.064 -1.195 -2.123 1.00 92.75 81 ALA A O 1
ATOM 573 N N . VAL A 1 82 ? 8.594 0.992 -1.963 1.00 93.81 82 VAL A N 1
ATOM 574 C CA . VAL A 1 82 ? 8.054 1.093 -3.330 1.00 93.81 82 VAL A CA 1
ATOM 575 C C . VAL A 1 82 ? 9.162 0.967 -4.379 1.00 93.81 82 VAL A C 1
ATOM 577 O O . VAL A 1 82 ? 8.989 0.264 -5.376 1.00 93.81 82 VAL A O 1
ATOM 580 N N . ALA A 1 83 ? 10.330 1.575 -4.156 1.00 93.38 83 ALA A N 1
ATOM 581 C CA . ALA A 1 83 ? 11.471 1.465 -5.063 1.00 93.38 83 ALA A CA 1
ATOM 582 C C . ALA A 1 83 ? 11.963 0.017 -5.200 1.00 93.38 83 ALA A C 1
ATOM 584 O O . ALA A 1 83 ? 12.343 -0.395 -6.298 1.00 93.38 83 ALA A O 1
ATOM 585 N N . ALA A 1 84 ? 11.887 -0.791 -4.137 1.00 92.88 84 ALA A N 1
ATOM 586 C CA . ALA A 1 84 ? 12.213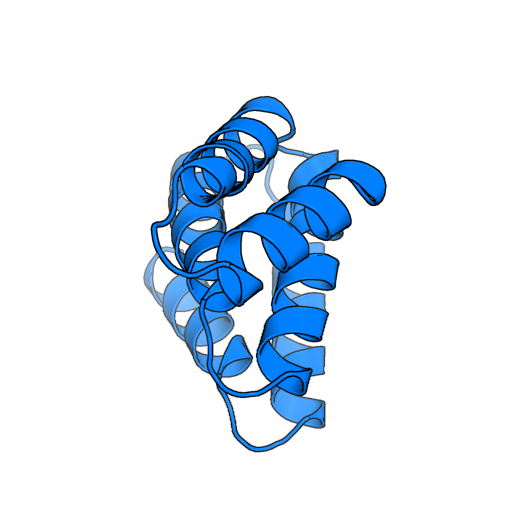 -2.215 -4.202 1.00 92.88 84 ALA A CA 1
ATOM 587 C C . ALA A 1 84 ? 11.339 -2.979 -5.218 1.00 92.88 84 ALA A C 1
ATOM 589 O O . ALA A 1 84 ? 11.798 -3.955 -5.814 1.00 92.88 84 ALA A O 1
ATOM 590 N N . ARG A 1 85 ? 10.106 -2.518 -5.471 1.00 92.25 85 ARG A N 1
ATOM 591 C CA . ARG A 1 85 ? 9.182 -3.113 -6.453 1.00 92.25 85 ARG A CA 1
ATOM 592 C C . ARG A 1 85 ? 9.469 -2.699 -7.899 1.00 92.25 85 ARG A C 1
ATOM 594 O O . ARG A 1 85 ? 8.974 -3.340 -8.823 1.00 92.25 85 ARG A O 1
ATOM 601 N N . LEU A 1 86 ? 10.317 -1.694 -8.134 1.00 91.62 86 LEU A N 1
ATOM 602 C CA . LEU A 1 86 ? 10.767 -1.345 -9.490 1.00 91.62 86 LEU A CA 1
ATOM 603 C C . LEU A 1 86 ? 11.627 -2.444 -10.125 1.00 91.62 86 LEU A C 1
ATOM 605 O O . LEU A 1 86 ? 11.648 -2.578 -11.346 1.00 91.62 86 LEU A O 1
ATOM 609 N N . ALA A 1 87 ? 12.320 -3.237 -9.305 1.00 90.25 87 ALA A N 1
ATOM 610 C CA . ALA A 1 87 ? 13.117 -4.375 -9.755 1.00 90.25 87 ALA A CA 1
ATOM 611 C C . ALA A 1 87 ? 12.288 -5.663 -9.940 1.00 90.25 87 ALA A C 1
ATOM 613 O O . ALA A 1 87 ? 12.852 -6.705 -10.277 1.00 90.25 87 ALA A O 1
ATOM 614 N N . HIS A 1 88 ? 10.969 -5.618 -9.711 1.00 89.25 88 HIS A N 1
ATOM 615 C CA . HIS A 1 88 ? 10.113 -6.797 -9.801 1.00 89.25 88 HIS A CA 1
ATOM 616 C C . HIS A 1 88 ? 10.047 -7.324 -11.253 1.00 89.25 88 HIS A C 1
ATOM 618 O O . HIS A 1 88 ? 9.892 -6.529 -12.189 1.00 89.25 88 HIS A O 1
ATOM 624 N N . PRO A 1 89 ? 10.150 -8.653 -11.476 1.00 88.81 89 PRO A N 1
ATOM 625 C CA . PRO A 1 89 ? 10.206 -9.234 -12.820 1.00 88.81 89 PRO A CA 1
ATOM 626 C C . PRO A 1 89 ? 8.914 -9.038 -13.620 1.00 88.81 89 PRO A C 1
ATOM 628 O O . PRO A 1 89 ? 8.946 -9.002 -14.850 1.00 88.81 89 PRO A O 1
ATOM 631 N N . GLU A 1 90 ? 7.774 -8.910 -12.943 1.00 89.25 90 GLU A N 1
ATOM 632 C CA . GLU A 1 90 ? 6.492 -8.682 -13.601 1.00 89.25 90 GLU A CA 1
ATOM 633 C C . GLU A 1 90 ? 6.327 -7.214 -14.042 1.00 89.25 90 GLU A C 1
ATOM 635 O O . GLU A 1 90 ? 6.324 -6.314 -13.196 1.00 89.25 90 GLU A O 1
ATOM 640 N N . PRO A 1 91 ? 6.095 -6.939 -15.345 1.00 87.62 91 PRO A N 1
ATOM 641 C CA . PRO A 1 91 ? 5.987 -5.569 -15.843 1.00 87.62 91 PRO A CA 1
ATOM 642 C C . PRO A 1 91 ? 4.814 -4.770 -15.276 1.00 87.62 91 PRO A C 1
ATOM 644 O O . PRO A 1 91 ? 4.852 -3.543 -15.244 1.00 87.62 91 PRO A O 1
ATOM 647 N N . ALA A 1 92 ? 3.735 -5.444 -14.872 1.00 87.25 92 ALA A N 1
ATOM 648 C CA . ALA A 1 92 ? 2.602 -4.776 -14.241 1.00 87.25 92 ALA A CA 1
ATOM 649 C C . ALA A 1 92 ? 3.005 -4.166 -12.890 1.00 87.25 92 ALA A C 1
ATOM 651 O O . ALA A 1 92 ? 2.667 -3.013 -12.627 1.00 87.25 92 ALA A O 1
ATOM 652 N N . VAL A 1 93 ? 3.794 -4.900 -12.102 1.00 87.50 93 VAL A N 1
ATOM 653 C CA . VAL A 1 93 ? 4.242 -4.490 -10.768 1.00 87.50 93 VAL A CA 1
ATOM 654 C C . VAL A 1 93 ? 5.174 -3.290 -10.833 1.00 87.50 93 VAL A C 1
ATOM 656 O O . VAL A 1 93 ? 4.889 -2.280 -10.192 1.00 87.50 93 VAL A O 1
ATOM 659 N N . HIS A 1 94 ? 6.235 -3.324 -11.652 1.00 90.19 94 HIS A N 1
ATOM 660 C CA . HIS A 1 94 ? 7.139 -2.169 -11.717 1.00 90.19 94 HIS A CA 1
ATOM 661 C C . HIS A 1 94 ? 6.442 -0.916 -12.269 1.00 90.19 94 HIS A C 1
ATOM 663 O O . HIS A 1 94 ? 6.811 0.196 -11.901 1.00 90.19 94 HIS A O 1
ATOM 669 N N . ARG A 1 95 ? 5.414 -1.063 -13.128 1.00 90.50 95 ARG A N 1
ATOM 670 C CA . ARG A 1 95 ? 4.626 0.077 -13.628 1.00 90.50 95 AR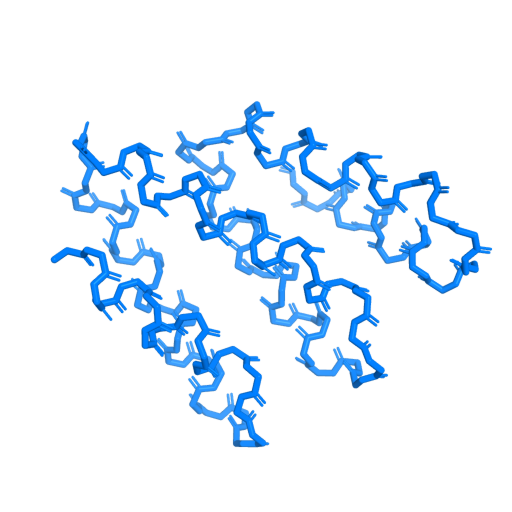G A CA 1
ATOM 671 C C . ARG A 1 95 ? 3.762 0.665 -12.525 1.00 90.50 95 ARG A C 1
ATOM 673 O O . ARG A 1 95 ? 3.712 1.883 -12.392 1.00 90.50 95 ARG A O 1
ATOM 680 N N . THR A 1 96 ? 3.108 -0.185 -11.736 1.00 90.12 96 THR A N 1
ATOM 681 C CA . THR A 1 96 ? 2.343 0.248 -10.563 1.00 90.12 96 THR A CA 1
ATOM 682 C C . THR A 1 96 ? 3.256 0.917 -9.533 1.00 90.12 96 THR A C 1
ATOM 684 O O . THR A 1 96 ? 2.913 1.985 -9.042 1.00 90.12 96 THR A O 1
ATOM 687 N N . ALA A 1 97 ? 4.444 0.371 -9.271 1.00 91.62 97 ALA A N 1
ATOM 688 C CA . ALA A 1 97 ? 5.425 0.979 -8.373 1.00 91.62 97 ALA A CA 1
ATOM 689 C C . ALA A 1 97 ? 5.944 2.333 -8.889 1.00 91.62 97 ALA A C 1
ATOM 691 O O . ALA A 1 97 ? 6.012 3.298 -8.132 1.00 91.62 97 ALA A O 1
ATOM 692 N N . ALA A 1 98 ? 6.252 2.443 -10.186 1.00 93.25 98 ALA A N 1
ATOM 693 C CA . ALA A 1 98 ? 6.647 3.712 -10.797 1.00 93.25 98 ALA A CA 1
ATOM 694 C C . ALA A 1 98 ? 5.523 4.755 -10.724 1.00 93.25 98 ALA A C 1
ATOM 696 O O . ALA A 1 98 ? 5.790 5.921 -10.451 1.00 93.25 98 ALA A O 1
ATOM 697 N N . HIS A 1 99 ? 4.273 4.335 -10.932 1.00 91.25 99 HIS A N 1
ATOM 698 C CA . HIS A 1 99 ? 3.115 5.208 -10.778 1.00 91.25 99 HIS A CA 1
ATOM 699 C C . HIS A 1 99 ? 2.930 5.658 -9.325 1.00 91.25 99 HIS A C 1
ATOM 701 O O . HIS A 1 99 ? 2.714 6.840 -9.084 1.00 91.25 99 HIS A O 1
ATOM 707 N N . ALA A 1 100 ? 3.078 4.745 -8.362 1.00 91.19 100 ALA A N 1
ATOM 708 C CA . ALA A 1 100 ? 3.027 5.074 -6.944 1.00 91.19 100 ALA A CA 1
ATOM 709 C C . ALA A 1 100 ? 4.082 6.134 -6.592 1.00 91.19 100 ALA A C 1
ATOM 711 O O . ALA A 1 100 ? 3.723 7.167 -6.048 1.00 91.19 100 ALA A O 1
ATOM 712 N N . LEU A 1 101 ? 5.344 5.961 -7.006 1.00 92.12 101 LEU A N 1
ATOM 713 C CA . LEU A 1 101 ? 6.418 6.945 -6.776 1.00 92.12 101 LEU A CA 1
ATOM 714 C C . LEU A 1 101 ? 6.168 8.326 -7.401 1.00 92.12 101 LEU A C 1
ATOM 716 O O . LEU A 1 101 ? 6.779 9.291 -6.967 1.00 92.12 101 LEU A O 1
ATOM 720 N N . GLN A 1 102 ? 5.320 8.436 -8.426 1.00 92.00 102 GLN A N 1
ATOM 721 C CA . GLN A 1 102 ? 4.929 9.733 -8.994 1.00 92.00 102 GLN A CA 1
ATOM 722 C C . GLN A 1 102 ? 3.852 10.449 -8.166 1.00 92.00 102 GLN A C 1
ATOM 724 O O . GLN A 1 102 ? 3.628 11.641 -8.374 1.00 92.00 102 GLN A O 1
ATOM 729 N N . LEU A 1 103 ? 3.142 9.713 -7.307 1.00 89.44 103 LEU A N 1
ATOM 730 C CA . LEU A 1 103 ? 2.034 10.198 -6.481 1.00 89.44 103 LEU A CA 1
ATOM 731 C C . LEU A 1 103 ? 2.420 10.414 -5.012 1.00 89.44 103 LEU A C 1
ATOM 733 O O . LEU A 1 103 ? 1.647 11.034 -4.281 1.00 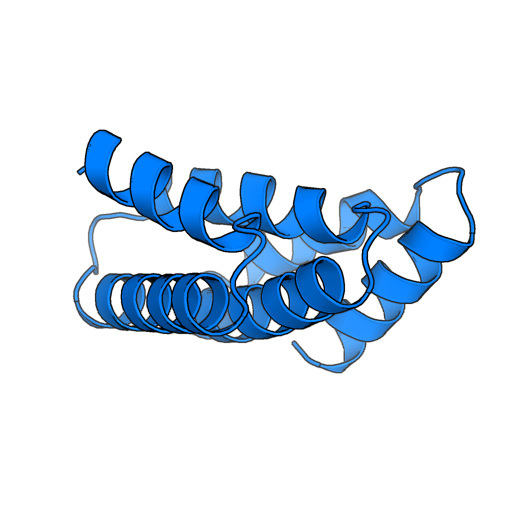89.44 103 LEU A O 1
ATOM 737 N N . LEU A 1 104 ? 3.556 9.854 -4.587 1.00 87.44 104 LEU A N 1
ATOM 738 C CA . LEU A 1 104 ? 4.200 10.128 -3.302 1.00 87.44 104 LEU A CA 1
ATOM 739 C C . LEU A 1 104 ? 4.891 11.495 -3.357 1.00 87.44 104 LEU A C 1
ATOM 741 O O . LEU A 1 104 ? 4.666 12.285 -2.417 1.00 87.44 104 LEU A O 1
#

InterPro domains:
  IPR000357 HEAT repeat [PF02985] (7-31)
  IPR011989 Armadillo-like helical [G3DSA:1.25.10.10] (1-104)
  IPR016024 Armadillo-type fold [SSF48371] (5-101)

Sequence (104 aa):
HSASVSLITAGLEDPDALVRRAAVTAIANLVGESGGLRQELSAATEVVAGLLEHAEVGVRDVAVATLTCLFVAHEAEVVAAVAARLAHPEPAVHRTAAHALQLL

Secondary structure (DSSP, 8-state):
-HHHHHHHHHHTT-SSHHHHHHHHHHHHHHHHH-TT-HHHHHHH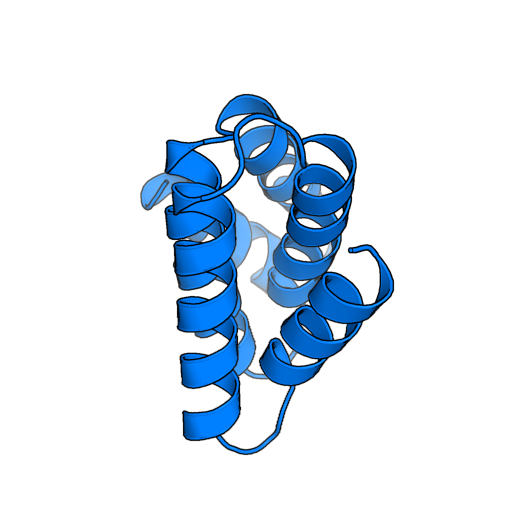HHHHHHGGG-SSHHHHHHHHHHHHHHHHHHHHHHHHHHHHGGG-SSHHHHHHHHHHHHH-

pLDDT: mean 86.04, std 8.44, range [52.94, 93.81]

Mean predicted aligned error: 4.54 Å

Solvent-accessible surface area (backbone atoms only — not comparable to full-atom values): 5576 Å² total; per-residue (Å²): 108,72,69,56,53,53,55,34,58,54,25,43,71,41,91,47,68,65,48,22,50,50,21,43,52,52,52,44,50,50,62,76,73,42,96,78,45,63,72,59,52,51,54,48,42,49,55,38,44,51,31,44,66,43,90,51,64,73,36,24,55,51,22,44,56,40,49,43,53,46,32,81,80,38,44,73,62,42,50,52,43,33,53,61,35,51,75,43,90,51,71,68,31,21,50,46,27,52,52,40,65,75,68,98